Protein AF-A0AA35QR13-F1 (afdb_monomer)

Foldseek 3Di:
DVVVVVVVVVVVVVVCVVVVVVDDADPVQVVQVVLVHLQRDQDQDQDQWHWHQDPVRDIDIDGLDDPPDHVNVSSVVSVVCNVVVVD

Organism: NCBI:txid74358

Sequence (87 aa):
MLENVEKMKQDLLAKAEALGKELPLNTLDELIDHFGGPEHVAEMTGRKGRLVRRPDGSVVFESRAEQCLSIDHVNLKEKERFMNGDK

Secondary structure (DSSP, 8-state):
-HHHHHHHHHHHHHHHHHHHTTSPPPHHHHHHHHTTSGGGS---SS-SEEEEE-TTS-EEEEE-PPTT--HHHHHHHHHHHHHHT--

pLDDT: mean 92.03, std 6.42, range [67.5, 97.94]

Radius of gyration: 17.22 Å; Cα contacts (8 Å, |Δi|>4): 78; chains: 1; bounding box: 36×24×54 Å

InterPro domains:
  IPR026741 Protein strawberry notch [PTHR12706] (2-87)
  IPR026937 Strawberry notch, helicase C domain [PF13871] (26-87)

Solvent-accessible surface area (backbone atoms only — not comparable to full-atom values): 5192 Å² total; per-residue (Å²): 112,68,67,59,53,52,50,51,51,52,55,51,50,54,50,50,58,57,48,59,75,73,51,77,74,57,68,66,40,54,51,35,50,73,60,70,26,74,62,57,50,51,66,84,57,89,65,55,54,48,62,44,77,46,98,88,72,48,75,44,83,42,76,59,67,52,88,100,50,55,56,68,57,49,24,51,51,35,43,51,35,40,76,71,60,77,65

Mean predicted aligned error: 5.56 Å

Nearest PDB structures (foldseek):
  1nrl-assembly1_A  TM=3.573E-01  e=5.184E+00  Homo sapiens

Structure (mmCIF, N/CA/C/O backbone):
data_AF-A0AA35QR13-F1
#
_entry.id   AF-A0AA35QR13-F1
#
loop_
_atom_site.group_PDB
_atom_site.id
_atom_site.type_symbol
_atom_site.label_atom_id
_atom_site.label_alt_id
_atom_site.label_comp_id
_atom_site.label_asym_id
_atom_site.label_entity_id
_atom_site.label_seq_id
_atom_site.pdbx_PDB_ins_code
_atom_site.Cartn_x
_atom_site.Cartn_y
_atom_site.Cartn_z
_atom_site.occupancy
_atom_site.B_iso_or_equiv
_atom_site.auth_seq_id
_atom_site.auth_comp_id
_atom_site.auth_asym_id
_atom_site.auth_atom_id
_atom_site.pdbx_PDB_model_num
ATOM 1 N N . MET A 1 1 ? -9.962 2.930 37.301 1.00 67.62 1 MET A N 1
ATOM 2 C CA . MET A 1 1 ? -9.396 3.813 36.248 1.00 67.62 1 MET A CA 1
ATOM 3 C C . MET A 1 1 ? -9.042 3.033 34.986 1.00 67.62 1 MET A C 1
ATOM 5 O O . MET A 1 1 ? -9.538 3.410 33.936 1.00 67.62 1 MET A O 1
ATOM 9 N N . LEU A 1 2 ? -8.271 1.940 35.073 1.00 85.81 2 LEU A N 1
ATOM 10 C CA . LEU A 1 2 ? -7.908 1.099 33.916 1.00 85.81 2 LEU A CA 1
ATOM 11 C C . LEU A 1 2 ? -9.115 0.499 33.167 1.00 85.81 2 LEU A C 1
ATOM 13 O O . LEU A 1 2 ? -9.146 0.552 31.944 1.00 85.81 2 LEU A O 1
ATOM 17 N N . GLU A 1 3 ? -10.142 0.021 33.877 1.00 92.88 3 GLU A N 1
ATOM 18 C CA . GLU A 1 3 ? -11.359 -0.533 33.249 1.00 92.88 3 GLU A CA 1
ATOM 19 C C . GLU A 1 3 ? -12.111 0.483 32.379 1.00 92.88 3 GLU A C 1
ATOM 21 O O . GLU A 1 3 ? -12.581 0.147 31.296 1.00 92.88 3 GLU A O 1
ATOM 26 N N . ASN A 1 4 ? -12.182 1.745 32.814 1.00 94.50 4 ASN A N 1
ATOM 27 C CA . ASN A 1 4 ? -12.834 2.800 32.035 1.00 94.50 4 ASN A CA 1
ATOM 28 C C . ASN A 1 4 ? -12.057 3.107 30.750 1.00 94.50 4 ASN A C 1
ATOM 30 O O . ASN A 1 4 ? -12.670 3.330 29.711 1.00 94.50 4 ASN A O 1
ATOM 34 N N . VAL A 1 5 ? -10.721 3.091 30.812 1.00 96.12 5 VAL A N 1
ATOM 35 C CA . VAL A 1 5 ? -9.863 3.302 29.637 1.00 96.12 5 VAL A CA 1
ATOM 36 C C . VAL A 1 5 ? -10.025 2.155 28.643 1.00 96.12 5 VAL A C 1
ATOM 38 O O . VAL A 1 5 ? -10.199 2.409 27.452 1.00 96.12 5 VAL A O 1
ATOM 41 N N . GLU A 1 6 ? -10.036 0.906 29.117 1.00 97.00 6 GLU A N 1
ATOM 42 C CA . GLU A 1 6 ? -10.232 -0.247 28.234 1.00 97.00 6 GLU A CA 1
ATOM 43 C C . GLU A 1 6 ? -11.629 -0.224 27.603 1.00 97.00 6 GLU A C 1
ATOM 45 O O . GLU A 1 6 ? -11.753 -0.412 26.396 1.00 97.00 6 GLU A O 1
ATOM 50 N N . LYS A 1 7 ? -12.673 0.123 28.367 1.00 97.25 7 LYS A N 1
ATOM 51 C CA . LYS A 1 7 ? -14.027 0.288 27.821 1.00 97.25 7 LYS A CA 1
ATOM 52 C C . LYS A 1 7 ? -14.085 1.367 26.734 1.00 97.25 7 LYS A C 1
ATOM 54 O O . LYS A 1 7 ? -14.629 1.119 25.664 1.00 97.25 7 LYS A O 1
ATOM 59 N N . MET A 1 8 ? -13.488 2.538 26.970 1.00 97.31 8 MET A N 1
ATOM 60 C CA . MET A 1 8 ? -13.441 3.615 25.970 1.00 97.31 8 MET A CA 1
ATOM 61 C C . MET A 1 8 ? -12.701 3.191 24.699 1.00 97.31 8 MET A C 1
ATOM 63 O O . MET A 1 8 ? -13.143 3.512 23.598 1.00 97.31 8 MET A O 1
ATOM 67 N N . LYS A 1 9 ? -11.594 2.456 24.836 1.00 96.94 9 LYS A N 1
ATOM 68 C CA . LYS A 1 9 ? -10.862 1.896 23.697 1.00 96.94 9 LYS A CA 1
ATOM 69 C C . LYS A 1 9 ? -11.741 0.940 22.888 1.00 96.94 9 LYS A C 1
ATOM 71 O O . LYS A 1 9 ? -11.794 1.081 21.671 1.00 96.94 9 LYS A O 1
ATOM 76 N N . GLN A 1 10 ? -12.437 0.007 23.541 1.00 97.94 10 GLN A N 1
ATOM 77 C CA . GLN A 1 10 ? -13.325 -0.937 22.851 1.00 97.94 10 GLN A CA 1
ATOM 78 C C . GLN A 1 10 ? -14.477 -0.216 22.136 1.00 97.94 10 GLN A C 1
ATOM 80 O O . GLN A 1 10 ? -14.736 -0.494 20.967 1.00 97.94 10 GLN A O 1
ATOM 85 N N . ASP A 1 11 ? -15.099 0.776 22.780 1.00 97.81 11 ASP A N 1
ATOM 86 C CA . ASP A 1 11 ? -16.163 1.582 22.166 1.00 97.81 11 ASP A CA 1
ATOM 87 C C . ASP A 1 11 ? -15.663 2.361 20.936 1.00 97.81 11 ASP A C 1
ATOM 89 O O . ASP A 1 11 ? -16.370 2.463 19.932 1.00 97.81 11 ASP A O 1
ATOM 93 N N . LEU A 1 12 ? -14.447 2.918 20.989 1.00 97.31 12 LEU A N 1
ATOM 94 C CA . LEU A 1 12 ? -13.842 3.609 19.846 1.00 97.31 12 LEU A CA 1
ATOM 95 C C . LEU A 1 12 ? -13.531 2.647 18.696 1.00 97.31 12 LEU A C 1
ATOM 97 O O . LEU A 1 12 ? -13.811 2.982 17.547 1.00 97.31 12 LEU A O 1
ATOM 101 N N . LEU A 1 13 ? -12.996 1.459 18.993 1.00 96.50 13 LEU A N 1
ATOM 102 C CA . LEU A 1 13 ? -12.723 0.432 17.985 1.00 96.50 13 LEU A CA 1
ATOM 103 C C . LEU A 1 13 ? -14.013 -0.039 17.302 1.00 96.50 13 LEU A C 1
ATOM 105 O O . LEU A 1 13 ? -14.061 -0.084 16.076 1.00 96.50 13 LEU A O 1
ATOM 109 N N . ALA A 1 14 ? -15.078 -0.288 18.068 1.00 95.94 14 ALA A N 1
ATOM 110 C CA . ALA A 1 14 ? -16.375 -0.682 17.519 1.00 95.94 14 ALA A CA 1
ATOM 111 C C . ALA A 1 14 ? -16.977 0.403 16.608 1.00 95.94 14 ALA A C 1
ATOM 113 O O . ALA A 1 14 ? -17.492 0.106 15.529 1.00 95.94 14 ALA A O 1
ATOM 114 N N . LYS A 1 15 ? -16.877 1.680 17.005 1.00 94.94 15 LYS A N 1
ATOM 115 C CA . LYS A 1 15 ? -17.321 2.809 16.168 1.00 94.94 15 LYS A CA 1
ATOM 116 C C . LYS A 1 15 ? -16.491 2.943 14.894 1.00 94.94 15 LYS A C 1
ATOM 118 O O . LYS A 1 15 ? -17.060 3.216 13.842 1.00 94.94 15 LYS A O 1
ATOM 123 N N . ALA A 1 16 ? -15.175 2.750 14.979 1.00 90.81 16 ALA A N 1
ATOM 124 C CA . ALA A 1 16 ? -14.295 2.782 13.817 1.00 90.81 16 ALA A CA 1
ATOM 125 C C . ALA A 1 16 ? -14.616 1.647 12.831 1.00 90.81 16 ALA A C 1
ATOM 127 O O . ALA A 1 16 ? -14.670 1.891 11.630 1.00 90.81 16 ALA A O 1
ATOM 128 N N . GLU A 1 17 ? -14.888 0.435 13.322 1.00 87.19 17 GLU A N 1
ATOM 129 C CA . GLU A 1 17 ? -15.282 -0.704 12.486 1.00 87.19 17 GLU A CA 1
ATOM 130 C C . GLU A 1 17 ? -16.642 -0.486 11.810 1.00 87.19 17 GLU A C 1
ATOM 132 O O . GLU A 1 17 ? -16.804 -0.790 10.629 1.00 87.19 17 GLU A O 1
ATOM 137 N N . ALA A 1 18 ? -17.618 0.070 12.535 1.00 89.38 18 ALA A N 1
ATOM 138 C CA . ALA A 1 18 ? -18.918 0.413 11.967 1.00 89.38 18 ALA A CA 1
ATOM 139 C C . ALA A 1 18 ? -18.783 1.481 10.870 1.00 89.38 18 ALA A C 1
ATOM 141 O O . ALA A 1 18 ? -19.259 1.277 9.756 1.00 89.38 18 ALA A O 1
ATOM 142 N N . LEU A 1 19 ? -18.071 2.575 11.162 1.00 86.06 19 LEU A N 1
ATOM 143 C CA . LEU A 1 19 ? -17.853 3.668 10.217 1.00 86.06 19 LEU A CA 1
ATOM 144 C C . LEU A 1 19 ? -17.050 3.209 8.991 1.00 86.06 19 LEU A C 1
ATOM 146 O O . LEU A 1 19 ? -17.354 3.606 7.872 1.00 86.06 19 LEU A O 1
ATOM 150 N N . GLY A 1 20 ? -16.062 2.331 9.176 1.00 79.50 20 GLY A N 1
ATOM 151 C CA . GLY A 1 20 ? -15.236 1.795 8.093 1.00 79.50 20 GLY A CA 1
ATOM 152 C C . GLY A 1 20 ? -16.017 1.053 7.003 1.00 79.50 20 GLY A C 1
ATOM 153 O O . GLY A 1 20 ? -15.526 0.960 5.885 1.00 79.50 20 GLY A O 1
ATOM 154 N N . LYS A 1 21 ? -17.233 0.566 7.294 1.00 78.81 21 LYS A N 1
ATOM 155 C CA . LYS A 1 21 ? -18.125 -0.072 6.305 1.00 78.81 21 LYS A CA 1
ATOM 156 C C . LYS A 1 21 ? -18.857 0.936 5.416 1.00 78.81 21 LYS A C 1
ATOM 158 O O . LYS A 1 21 ? -19.305 0.570 4.335 1.00 78.81 21 LYS A O 1
ATOM 163 N N . GLU A 1 22 ? -19.004 2.171 5.887 1.00 78.69 22 GLU A N 1
ATOM 164 C CA . GLU A 1 22 ? -19.698 3.257 5.187 1.00 78.69 22 GLU A CA 1
ATOM 165 C C . GLU A 1 22 ? -18.726 4.227 4.510 1.00 78.69 22 GLU A C 1
ATOM 167 O O . GLU A 1 22 ? -19.110 4.957 3.596 1.00 78.69 22 GLU A O 1
ATOM 172 N N . LEU A 1 23 ? -17.466 4.253 4.955 1.00 72.56 23 LEU A N 1
ATOM 173 C CA . LEU A 1 23 ? -16.450 5.097 4.346 1.00 72.56 23 LEU A CA 1
ATOM 174 C C . LEU A 1 23 ? -16.081 4.562 2.957 1.00 72.56 23 LEU A C 1
ATOM 176 O O . LEU A 1 23 ? -15.806 3.368 2.814 1.00 72.56 23 LEU A O 1
ATOM 180 N N . PRO A 1 24 ? -16.032 5.438 1.937 1.00 67.50 24 PRO A N 1
ATOM 181 C CA . PRO A 1 24 ? -15.549 5.044 0.625 1.00 67.50 24 PRO A CA 1
ATOM 182 C C . PRO A 1 24 ? -14.102 4.565 0.740 1.00 67.50 24 PRO A C 1
ATOM 184 O O . PRO A 1 24 ? -13.331 5.061 1.574 1.00 67.50 24 PRO A O 1
ATOM 187 N N . LEU A 1 25 ? -13.727 3.604 -0.106 1.00 75.81 25 LEU A N 1
ATOM 188 C CA . LEU A 1 25 ? -12.338 3.180 -0.184 1.00 75.81 25 LEU A CA 1
ATOM 189 C C . LEU A 1 25 ? -11.479 4.383 -0.579 1.00 75.81 25 LEU A C 1
ATOM 191 O O . LEU A 1 25 ? -11.939 5.354 -1.186 1.00 75.81 25 LEU A O 1
ATOM 1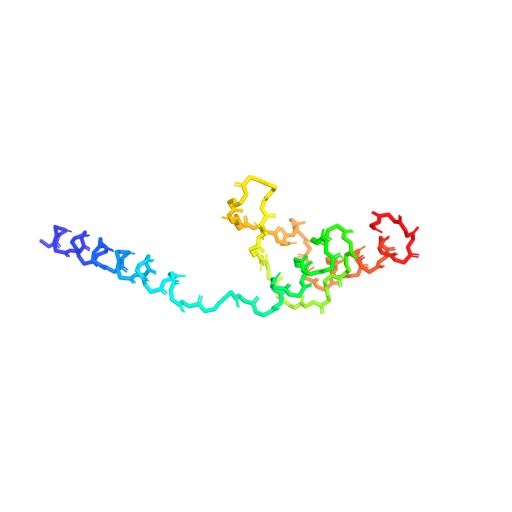95 N N . ASN A 1 26 ? -10.206 4.346 -0.192 1.00 85.88 26 ASN A N 1
ATOM 196 C CA . ASN A 1 26 ? -9.290 5.385 -0.626 1.00 85.88 26 ASN A CA 1
ATOM 197 C C . ASN A 1 26 ? -9.282 5.418 -2.162 1.00 85.88 26 ASN A C 1
ATOM 199 O O . ASN A 1 26 ? -9.069 4.388 -2.796 1.00 85.88 26 ASN A O 1
ATOM 203 N N . THR A 1 27 ? -9.483 6.594 -2.753 1.00 88.31 27 THR A N 1
ATOM 204 C CA . THR A 1 27 ? -9.633 6.739 -4.210 1.00 88.31 27 THR A CA 1
ATOM 205 C C . THR A 1 27 ? -8.438 6.199 -4.991 1.00 88.31 27 THR A C 1
ATOM 207 O O . THR A 1 27 ? -8.597 5.681 -6.090 1.00 88.31 27 THR A O 1
ATOM 210 N N . LEU A 1 28 ? -7.231 6.278 -4.427 1.00 93.81 28 LEU A N 1
ATOM 211 C CA . LEU A 1 28 ? -6.043 5.707 -5.054 1.00 93.81 28 LEU A CA 1
ATOM 212 C C . LEU A 1 28 ? -6.038 4.178 -4.983 1.00 93.81 28 LEU A C 1
ATOM 214 O O . LEU A 1 28 ? -5.593 3.549 -5.934 1.00 93.81 28 LEU A O 1
ATOM 218 N N . ASP A 1 29 ? -6.555 3.581 -3.908 1.00 92.50 29 ASP A N 1
ATOM 219 C CA . ASP A 1 29 ? -6.682 2.121 -3.803 1.00 92.50 29 ASP A CA 1
ATOM 220 C C . ASP A 1 29 ? -7.710 1.593 -4.810 1.00 92.50 29 ASP A C 1
ATOM 222 O O . ASP A 1 29 ? -7.454 0.590 -5.467 1.00 92.50 29 ASP A O 1
ATOM 226 N N . GLU A 1 30 ? -8.823 2.309 -5.005 1.00 91.56 30 GLU A N 1
ATOM 227 C CA . GLU A 1 30 ? -9.812 1.984 -6.043 1.00 91.56 30 GLU A CA 1
ATOM 228 C C . GLU A 1 30 ? -9.224 2.076 -7.457 1.00 91.56 30 GLU A C 1
ATOM 230 O O . GLU A 1 30 ? -9.454 1.194 -8.282 1.00 91.56 30 GLU A O 1
ATOM 235 N N . LEU A 1 31 ? -8.437 3.120 -7.744 1.00 94.12 31 LEU A N 1
ATOM 236 C CA . LEU A 1 31 ? -7.767 3.268 -9.039 1.00 94.12 31 LEU A CA 1
ATOM 237 C C . LEU A 1 31 ? -6.750 2.149 -9.279 1.00 94.12 31 LEU A C 1
ATOM 239 O O . LEU A 1 31 ? -6.720 1.575 -10.363 1.00 94.12 31 LEU A O 1
ATOM 243 N N . ILE A 1 32 ? -5.934 1.822 -8.274 1.00 94.69 32 ILE A N 1
ATOM 244 C CA . ILE A 1 32 ? -4.961 0.728 -8.358 1.00 94.69 32 ILE A CA 1
ATOM 245 C C . ILE A 1 32 ? -5.681 -0.604 -8.615 1.00 94.69 32 ILE A C 1
ATOM 247 O O . ILE A 1 32 ? -5.268 -1.345 -9.504 1.00 94.69 32 ILE A O 1
ATOM 251 N N . ASP A 1 33 ? -6.769 -0.894 -7.894 1.00 93.50 33 ASP A N 1
ATOM 252 C CA . ASP A 1 33 ? -7.594 -2.100 -8.089 1.00 93.50 33 ASP A CA 1
ATOM 253 C C . ASP A 1 33 ? -8.174 -2.160 -9.511 1.00 93.50 33 ASP A C 1
ATOM 255 O O . ASP A 1 33 ? -8.073 -3.185 -10.184 1.00 93.50 33 ASP A O 1
ATOM 259 N N . HIS A 1 34 ? -8.689 -1.035 -10.021 1.00 93.75 34 HIS A N 1
ATOM 260 C CA . HIS A 1 34 ? -9.230 -0.936 -11.379 1.00 93.75 34 HIS A CA 1
ATOM 261 C C . HIS A 1 34 ? -8.197 -1.264 -12.467 1.00 93.75 34 HIS A C 1
ATOM 263 O O . HIS A 1 34 ? -8.543 -1.877 -13.476 1.00 93.75 34 HIS A O 1
ATOM 269 N N . PHE A 1 35 ? -6.930 -0.899 -12.257 1.00 94.31 35 PHE A N 1
ATOM 270 C CA . PHE A 1 35 ? -5.836 -1.234 -13.171 1.00 94.31 35 PHE A CA 1
ATOM 271 C C . PHE A 1 35 ? -5.278 -2.654 -12.985 1.00 94.31 35 PHE A C 1
ATOM 273 O O . PHE A 1 35 ? -4.298 -3.008 -13.632 1.00 94.31 35 PHE A O 1
ATOM 280 N N . GLY A 1 36 ? -5.902 -3.491 -12.151 1.00 93.06 36 GLY A N 1
ATOM 281 C CA . GLY A 1 36 ? -5.487 -4.877 -11.921 1.00 93.06 36 GLY A CA 1
ATOM 282 C C . GLY A 1 36 ? -4.582 -5.060 -10.702 1.00 93.06 36 GLY A C 1
ATOM 283 O O . GLY A 1 36 ? -3.986 -6.122 -10.525 1.00 93.06 36 GLY A O 1
ATOM 284 N N . GLY A 1 37 ? -4.464 -4.048 -9.845 1.00 94.19 37 GLY A N 1
ATOM 285 C CA . GLY A 1 37 ? -3.690 -4.105 -8.612 1.00 94.19 37 GLY A CA 1
ATOM 286 C C . GLY A 1 37 ? -2.276 -3.526 -8.735 1.00 94.19 37 GLY A C 1
ATOM 287 O O . GLY A 1 37 ? -1.851 -3.083 -9.802 1.00 94.19 37 GLY A O 1
ATOM 288 N N . PRO A 1 38 ? -1.517 -3.521 -7.625 1.00 95.00 38 PRO A N 1
ATOM 289 C CA . PRO A 1 38 ? -0.241 -2.810 -7.525 1.00 95.00 38 PRO A CA 1
ATOM 290 C C . PRO A 1 38 ? 0.880 -3.386 -8.394 1.00 95.00 38 PRO A C 1
ATOM 292 O O . PRO A 1 38 ? 1.871 -2.693 -8.632 1.00 95.00 38 PRO A O 1
ATOM 295 N N . GLU A 1 39 ? 0.736 -4.623 -8.868 1.00 95.19 39 GLU A N 1
ATOM 296 C CA . GLU A 1 39 ? 1.682 -5.213 -9.812 1.00 95.19 39 GLU A CA 1
ATOM 297 C C . GLU A 1 39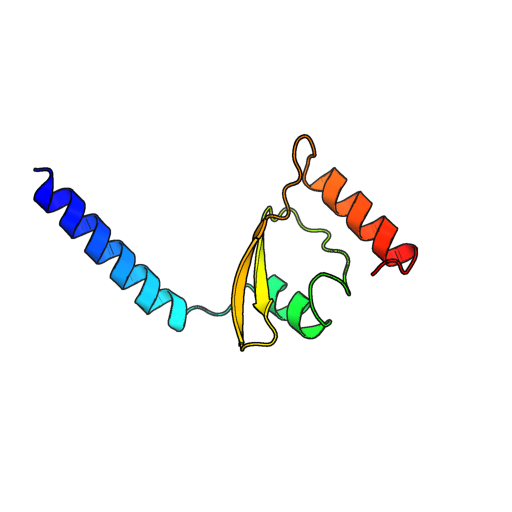 ? 1.544 -4.600 -11.204 1.00 95.19 39 GLU A C 1
ATOM 299 O O . GLU A 1 39 ? 2.539 -4.532 -11.888 1.00 95.19 39 GLU A O 1
ATOM 304 N N . HIS A 1 40 ? 0.395 -4.031 -11.577 1.00 95.94 40 HIS A N 1
ATOM 305 C CA . HIS A 1 40 ? 0.146 -3.521 -12.932 1.00 95.94 40 HIS A CA 1
ATOM 306 C C . HIS A 1 40 ? 0.292 -1.996 -13.060 1.00 95.94 40 HIS A C 1
ATOM 308 O O . HIS A 1 40 ? -0.060 -1.411 -14.083 1.00 95.94 40 HIS A O 1
ATOM 314 N N . VAL A 1 41 ? 0.764 -1.315 -12.011 1.00 96.19 41 VAL A N 1
ATOM 315 C CA . VAL A 1 41 ? 0.918 0.147 -11.984 1.00 96.19 41 VAL A CA 1
ATOM 316 C C . VAL A 1 41 ? 2.176 0.568 -11.233 1.00 96.19 41 VAL A C 1
ATOM 318 O O . VAL A 1 41 ? 2.651 -0.118 -10.327 1.00 96.19 41 VAL A O 1
ATOM 321 N N . ALA A 1 42 ? 2.705 1.743 -11.570 1.00 96.94 42 ALA A N 1
ATOM 322 C CA . ALA A 1 42 ? 3.697 2.432 -10.749 1.00 96.94 42 ALA A CA 1
ATOM 323 C C . ALA A 1 42 ? 3.005 3.459 -9.848 1.00 96.94 42 ALA A C 1
ATOM 325 O O . ALA A 1 42 ? 2.467 4.458 -10.334 1.00 96.94 42 ALA A O 1
ATOM 326 N N . GLU A 1 43 ? 3.031 3.250 -8.531 1.00 95.94 43 GLU A N 1
ATOM 327 C CA . GLU A 1 43 ? 2.475 4.227 -7.601 1.00 95.94 43 GLU A CA 1
ATOM 328 C C . GLU A 1 43 ? 3.489 5.352 -7.333 1.00 95.94 43 GLU A C 1
ATOM 330 O O . GLU A 1 43 ? 4.493 5.167 -6.652 1.00 95.94 43 GLU A O 1
ATOM 335 N N . MET A 1 44 ? 3.206 6.556 -7.839 1.00 96.50 44 MET A N 1
ATOM 336 C CA . MET A 1 44 ? 4.079 7.738 -7.723 1.00 96.50 44 MET A CA 1
ATOM 337 C C . MET A 1 44 ? 3.596 8.721 -6.647 1.00 96.50 44 MET A C 1
ATOM 339 O O . MET A 1 44 ? 3.615 9.937 -6.838 1.00 96.50 44 MET A O 1
ATOM 343 N N . THR A 1 45 ? 3.105 8.198 -5.520 1.00 95.00 45 THR A N 1
ATOM 344 C CA . THR A 1 45 ? 2.523 8.999 -4.429 1.00 95.00 45 THR A CA 1
ATOM 345 C C . THR A 1 45 ? 3.390 8.968 -3.168 1.00 95.00 45 THR A C 1
ATOM 347 O O . THR A 1 45 ? 4.249 8.102 -3.009 1.00 95.00 45 THR A O 1
ATOM 350 N N . GLY A 1 46 ? 3.145 9.889 -2.230 1.00 94.94 46 GLY A N 1
ATOM 351 C CA . GLY A 1 46 ? 3.813 9.917 -0.920 1.00 94.94 46 GLY A CA 1
ATOM 352 C C . GLY A 1 46 ? 3.248 8.943 0.127 1.00 94.94 46 GLY A C 1
ATOM 353 O O . GLY A 1 46 ? 3.624 9.021 1.299 1.00 94.94 46 GLY A O 1
ATOM 354 N N . ARG A 1 47 ? 2.310 8.059 -0.243 1.00 94.62 47 ARG A N 1
ATOM 355 C CA . ARG A 1 47 ? 1.663 7.124 0.692 1.00 94.62 47 ARG A CA 1
ATOM 356 C C . ARG A 1 47 ? 2.627 6.019 1.109 1.00 94.62 47 ARG A C 1
ATOM 358 O O . ARG A 1 47 ? 3.294 5.421 0.281 1.00 94.62 47 ARG A O 1
ATOM 365 N N . LYS A 1 48 ? 2.656 5.692 2.403 1.00 94.19 48 LYS A N 1
ATOM 366 C CA . LYS A 1 48 ? 3.494 4.603 2.945 1.00 94.19 48 LYS A CA 1
ATOM 367 C C . LYS A 1 48 ? 2.804 3.243 2.965 1.00 94.19 48 LYS A C 1
ATOM 369 O O . LYS A 1 48 ? 3.439 2.247 3.295 1.00 94.19 48 LYS A O 1
ATOM 374 N N . GLY A 1 49 ? 1.521 3.201 2.640 1.00 93.62 49 GLY A N 1
ATOM 375 C CA . GLY A 1 49 ? 0.741 1.979 2.582 1.00 93.62 49 GLY A CA 1
ATOM 376 C C . GLY A 1 49 ? -0.575 2.197 1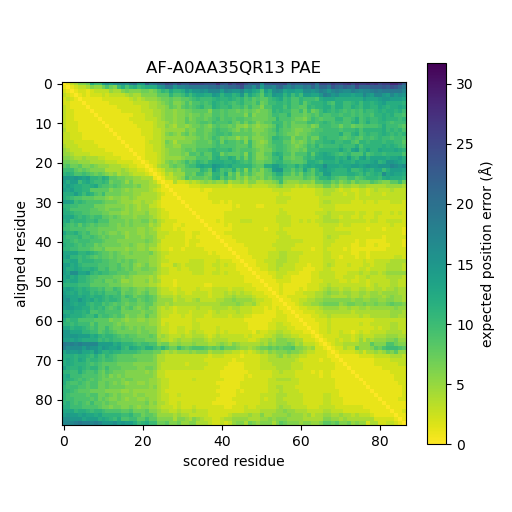.853 1.00 93.62 49 GLY A C 1
ATOM 377 O O . GLY A 1 49 ? -1.010 3.338 1.660 1.00 93.62 49 GLY A O 1
ATOM 378 N N . ARG A 1 50 ? -1.171 1.083 1.451 1.00 93.50 50 ARG A N 1
ATOM 379 C CA . ARG A 1 50 ? -2.390 0.998 0.643 1.00 93.50 50 ARG A CA 1
ATOM 380 C C . ARG A 1 50 ? -3.233 -0.185 1.100 1.00 93.50 50 ARG A C 1
ATOM 382 O O . ARG A 1 50 ? -2.709 -1.111 1.720 1.00 93.50 50 ARG A O 1
ATOM 389 N N . LEU A 1 51 ? -4.520 -0.162 0.790 1.00 91.75 51 LEU A N 1
ATOM 390 C CA . LEU A 1 51 ? -5.374 -1.337 0.901 1.00 91.75 51 LEU A CA 1
ATOM 391 C C . LEU A 1 51 ? -5.387 -2.076 -0.438 1.00 91.75 51 LEU A C 1
ATOM 393 O O . LEU A 1 51 ? -5.527 -1.458 -1.488 1.00 91.75 51 LEU A O 1
ATOM 397 N N . VAL A 1 52 ? -5.238 -3.398 -0.400 1.00 91.94 52 VAL A N 1
ATOM 398 C CA . VAL A 1 52 ? -5.256 -4.264 -1.582 1.00 91.94 52 VAL A CA 1
ATOM 399 C C . VAL A 1 52 ? -6.352 -5.302 -1.427 1.00 91.94 52 VAL A C 1
ATOM 401 O O . VAL A 1 52 ? -6.442 -5.977 -0.396 1.00 91.94 52 VAL A O 1
ATOM 404 N N . ARG A 1 53 ? -7.178 -5.436 -2.465 1.00 89.12 53 ARG A N 1
ATOM 405 C CA . ARG A 1 53 ? -8.186 -6.485 -2.558 1.00 89.12 53 ARG A CA 1
ATOM 406 C C . ARG A 1 53 ? -7.530 -7.783 -3.020 1.00 89.12 53 ARG A C 1
ATOM 408 O O . ARG A 1 53 ? -6.819 -7.823 -4.018 1.00 89.12 53 ARG A O 1
ATOM 415 N N . ARG A 1 54 ? -7.753 -8.856 -2.271 1.00 88.81 54 ARG A N 1
ATOM 416 C CA . ARG A 1 54 ? -7.297 -10.205 -2.609 1.00 88.81 54 ARG A CA 1
ATOM 417 C C . ARG A 1 54 ? -8.338 -10.910 -3.489 1.00 88.81 54 ARG A C 1
ATOM 419 O O . ARG A 1 54 ? -9.516 -10.551 -3.445 1.00 88.81 54 ARG A O 1
ATOM 426 N N . PRO A 1 55 ? -7.945 -11.954 -4.243 1.00 87.81 55 PRO A N 1
ATOM 427 C CA . PRO A 1 55 ? -8.879 -12.737 -5.058 1.00 87.81 55 PRO A CA 1
ATOM 428 C C . PRO A 1 55 ? -10.020 -13.396 -4.266 1.00 87.81 55 PRO A C 1
ATOM 430 O 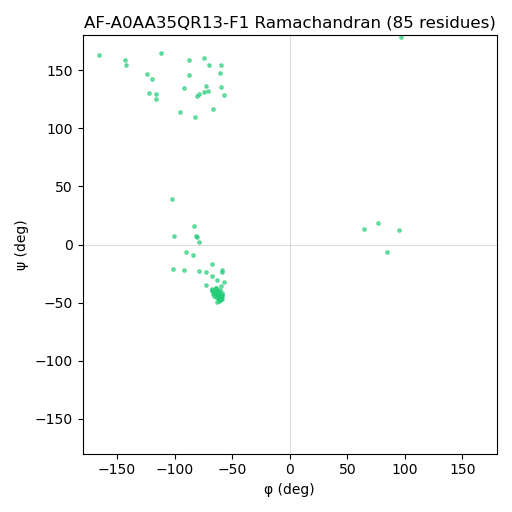O . PRO A 1 55 ? -11.072 -13.674 -4.831 1.00 87.81 55 PRO A O 1
ATOM 433 N N . ASP A 1 56 ? -9.833 -13.632 -2.964 1.00 89.62 56 ASP A N 1
ATOM 434 C CA . ASP A 1 56 ? -10.863 -14.160 -2.057 1.00 89.62 56 ASP A CA 1
ATOM 435 C C . ASP A 1 56 ? -11.883 -13.096 -1.593 1.00 89.62 56 ASP A C 1
ATOM 437 O O . ASP A 1 56 ? -12.777 -13.391 -0.802 1.00 89.62 56 ASP A O 1
ATOM 441 N N . GLY A 1 57 ? -11.757 -11.857 -2.083 1.00 82.25 57 GLY A N 1
ATOM 442 C CA . GLY A 1 57 ? -12.615 -10.725 -1.742 1.00 82.25 57 GLY A CA 1
ATOM 443 C C . GLY A 1 57 ? -12.207 -9.985 -0.467 1.00 82.25 57 GLY A C 1
ATOM 444 O O . GLY A 1 57 ? -12.774 -8.924 -0.188 1.00 82.25 57 GLY A O 1
ATOM 445 N N . SER A 1 58 ? -11.222 -10.488 0.285 1.00 84.56 58 SER A N 1
ATOM 446 C CA . SER A 1 58 ? -10.698 -9.803 1.466 1.00 84.56 58 SER A CA 1
ATOM 447 C C . SER A 1 58 ? -9.914 -8.546 1.082 1.00 84.56 58 SER A C 1
ATOM 449 O O . SER A 1 58 ? -9.378 -8.425 -0.021 1.00 84.56 58 SER A O 1
ATOM 451 N N . VAL A 1 59 ? -9.852 -7.584 2.001 1.00 86.12 59 VAL A N 1
ATOM 452 C CA . VAL A 1 59 ? -9.068 -6.355 1.843 1.00 86.12 59 VAL A CA 1
ATOM 453 C C . VAL A 1 59 ? -7.988 -6.349 2.911 1.00 86.12 59 VAL A C 1
ATOM 455 O O . VAL A 1 59 ? -8.286 -6.480 4.098 1.00 86.12 59 VAL A O 1
ATOM 458 N N . VAL A 1 60 ? -6.731 -6.201 2.496 1.00 90.38 60 VAL A N 1
ATOM 459 C CA . VAL A 1 60 ? -5.581 -6.208 3.404 1.00 90.38 60 VAL A CA 1
ATOM 460 C C . VAL A 1 60 ? -4.755 -4.944 3.257 1.00 90.38 60 VAL A C 1
ATOM 462 O O . VAL A 1 60 ? -4.619 -4.395 2.167 1.00 90.38 60 VAL A O 1
ATOM 465 N N . PHE A 1 61 ? -4.177 -4.489 4.363 1.00 92.00 61 PHE A N 1
ATOM 466 C CA . PHE A 1 61 ? -3.207 -3.403 4.341 1.00 92.00 61 PHE A CA 1
ATOM 467 C C . PHE A 1 61 ? -1.839 -3.917 3.888 1.00 92.00 61 PHE A C 1
ATOM 469 O O . PHE A 1 61 ? -1.316 -4.880 4.447 1.00 92.00 61 PHE A O 1
ATOM 476 N N . GLU A 1 62 ? -1.239 -3.236 2.916 1.00 94.12 62 GLU A N 1
ATOM 477 C CA . GLU A 1 62 ? 0.131 -3.467 2.470 1.00 94.12 62 GLU A CA 1
ATOM 4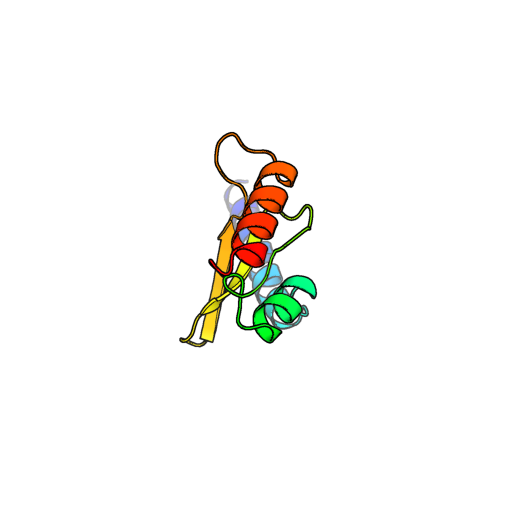78 C C . GLU A 1 62 ? 0.996 -2.236 2.738 1.00 94.12 62 GLU A C 1
ATOM 480 O O . GLU A 1 62 ? 0.661 -1.112 2.352 1.00 94.12 62 GLU A O 1
ATOM 485 N N . SER A 1 63 ? 2.145 -2.458 3.380 1.00 94.75 63 SER A N 1
ATOM 486 C CA . SER A 1 63 ? 3.179 -1.431 3.503 1.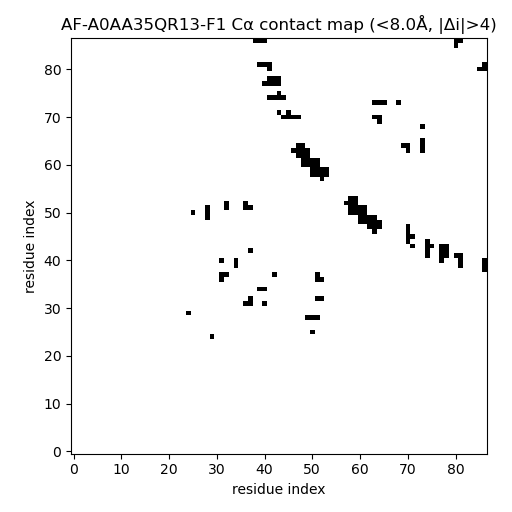00 94.75 63 SER A CA 1
ATOM 487 C C . SER A 1 63 ? 3.894 -1.256 2.168 1.00 94.75 63 SER A C 1
ATOM 489 O O . SER A 1 63 ? 4.367 -2.226 1.582 1.00 94.75 63 SER A O 1
ATOM 491 N N . ARG A 1 64 ? 4.033 -0.003 1.733 1.00 94.50 64 ARG A N 1
ATOM 492 C CA . ARG A 1 64 ? 4.915 0.407 0.629 1.00 94.50 64 ARG A CA 1
ATOM 493 C C . ARG A 1 64 ? 6.301 0.812 1.108 1.00 94.50 64 ARG A C 1
ATOM 495 O O . ARG A 1 64 ? 7.243 0.837 0.328 1.00 94.50 64 ARG A O 1
ATOM 502 N N . ALA A 1 65 ? 6.427 1.186 2.380 1.00 93.12 65 ALA A N 1
ATOM 503 C CA . ALA A 1 65 ? 7.704 1.607 2.930 1.00 93.12 65 ALA A CA 1
ATOM 504 C C . ALA A 1 65 ? 8.683 0.421 2.962 1.00 93.12 65 ALA A C 1
ATOM 506 O O . ALA A 1 65 ? 8.459 -0.554 3.682 1.00 93.12 65 ALA A O 1
ATOM 507 N N . GLU A 1 66 ? 9.770 0.532 2.202 1.00 90.94 66 GLU A N 1
ATOM 508 C CA . GLU A 1 66 ? 10.911 -0.381 2.258 1.00 90.94 66 GLU A CA 1
ATOM 509 C C . GLU A 1 66 ? 11.910 0.084 3.328 1.00 90.94 66 GLU A C 1
ATOM 511 O O . GLU A 1 66 ? 12.096 1.283 3.561 1.00 90.94 66 GLU A O 1
ATOM 516 N N . GLN A 1 67 ? 12.574 -0.867 3.990 1.00 89.69 67 GLN A N 1
ATOM 517 C CA . GLN A 1 67 ? 13.586 -0.535 4.992 1.00 89.69 67 GLN A CA 1
ATOM 518 C C . GLN A 1 67 ? 14.718 0.284 4.365 1.00 89.69 67 GLN A C 1
ATOM 520 O O . GLN A 1 67 ? 15.221 -0.040 3.291 1.00 89.69 67 GLN A O 1
ATOM 525 N N . CYS A 1 68 ? 15.124 1.339 5.073 1.00 91.38 68 CYS A N 1
ATOM 526 C CA . CYS A 1 68 ? 16.211 2.241 4.686 1.00 91.38 68 CYS A CA 1
ATOM 527 C C . CYS A 1 68 ? 15.981 3.053 3.398 1.00 91.38 68 CYS A C 1
ATOM 529 O O . CYS A 1 68 ? 16.929 3.665 2.910 1.00 91.38 68 CYS A O 1
ATOM 531 N N . LEU A 1 69 ? 14.754 3.116 2.868 1.00 92.69 69 LEU A N 1
ATOM 532 C CA . LEU A 1 69 ? 14.434 3.909 1.679 1.00 92.69 69 LEU A CA 1
ATOM 533 C C . LEU A 1 69 ? 13.383 4.980 1.973 1.00 92.69 69 LEU A C 1
ATOM 535 O O . LEU A 1 69 ? 12.434 4.770 2.729 1.00 92.69 69 LEU A O 1
ATOM 539 N N . SER A 1 70 ? 13.550 6.152 1.353 1.00 96.12 70 SER A N 1
ATOM 540 C CA . SER A 1 70 ? 12.481 7.152 1.309 1.00 96.12 70 SER A CA 1
ATOM 541 C C . SER A 1 70 ? 11.400 6.719 0.320 1.00 96.12 70 SER A C 1
ATOM 543 O O . SER A 1 70 ? 11.653 5.919 -0.583 1.00 96.12 70 SER A O 1
ATOM 545 N N . ILE A 1 71 ? 10.197 7.281 0.453 1.00 96.25 71 ILE A N 1
ATOM 546 C CA . ILE A 1 71 ? 9.111 6.953 -0.474 1.00 96.25 71 ILE A CA 1
ATOM 547 C C . ILE A 1 71 ? 9.433 7.379 -1.912 1.00 96.25 71 ILE A C 1
ATOM 549 O O . ILE A 1 71 ? 9.061 6.682 -2.844 1.00 96.25 71 ILE A O 1
ATOM 553 N N . ASP A 1 72 ? 10.217 8.442 -2.102 1.00 96.62 72 ASP A N 1
ATOM 554 C CA . ASP A 1 72 ? 10.669 8.863 -3.433 1.00 96.62 72 ASP A CA 1
ATOM 555 C C . ASP A 1 72 ? 11.569 7.810 -4.095 1.00 96.62 72 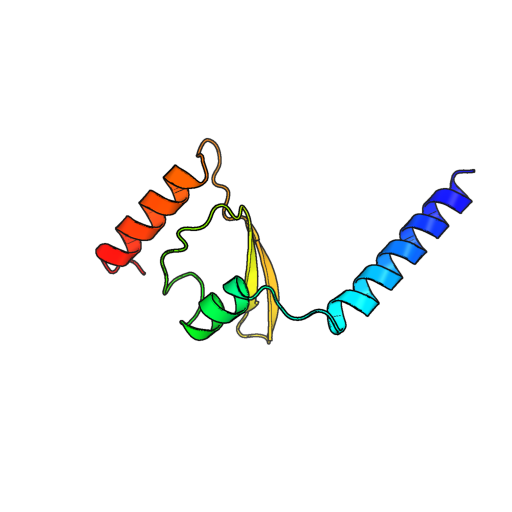ASP A C 1
ATOM 557 O O . ASP A 1 72 ? 11.451 7.563 -5.294 1.00 96.62 72 ASP A O 1
ATOM 561 N N . HIS A 1 73 ? 12.427 7.138 -3.316 1.00 97.25 73 HIS A N 1
ATOM 562 C CA . HIS A 1 73 ? 13.227 6.020 -3.824 1.00 97.25 73 HIS A CA 1
ATOM 563 C C . HIS A 1 73 ? 12.351 4.814 -4.183 1.00 97.25 73 HIS A C 1
ATOM 565 O O . HIS A 1 73 ? 12.600 4.169 -5.199 1.00 97.25 73 HIS A O 1
ATOM 571 N N . VAL A 1 74 ? 11.318 4.519 -3.384 1.00 96.75 74 VAL A N 1
ATOM 572 C CA . VAL A 1 74 ? 10.338 3.463 -3.702 1.00 96.75 74 VAL A CA 1
ATOM 573 C C . VAL A 1 74 ? 9.600 3.800 -5.001 1.00 96.75 74 VAL A C 1
ATOM 575 O O . VAL A 1 74 ? 9.527 2.964 -5.896 1.00 96.75 74 VAL A O 1
ATOM 578 N N . ASN A 1 75 ? 9.144 5.044 -5.158 1.00 97.25 75 ASN A N 1
ATOM 579 C CA . ASN A 1 75 ? 8.470 5.518 -6.366 1.00 97.25 75 ASN A CA 1
ATOM 580 C C . ASN A 1 75 ? 9.365 5.369 -7.606 1.00 97.25 75 ASN A C 1
ATOM 582 O O . ASN A 1 75 ? 8.912 4.892 -8.644 1.00 97.25 75 ASN A O 1
ATOM 586 N N . LEU A 1 76 ? 10.651 5.726 -7.501 1.00 97.44 76 LEU A N 1
ATOM 587 C CA . LEU A 1 76 ? 11.593 5.565 -8.608 1.00 97.44 76 LEU A CA 1
ATOM 588 C C . LEU A 1 76 ? 11.740 4.092 -9.020 1.00 97.44 76 LEU A C 1
ATOM 590 O O . LEU A 1 76 ? 11.644 3.797 -10.210 1.00 97.44 76 LEU A O 1
ATOM 594 N N . LYS A 1 77 ? 11.887 3.177 -8.051 1.00 95.50 77 LYS A N 1
ATOM 595 C CA . LYS A 1 77 ? 11.941 1.730 -8.313 1.00 95.50 77 LYS A CA 1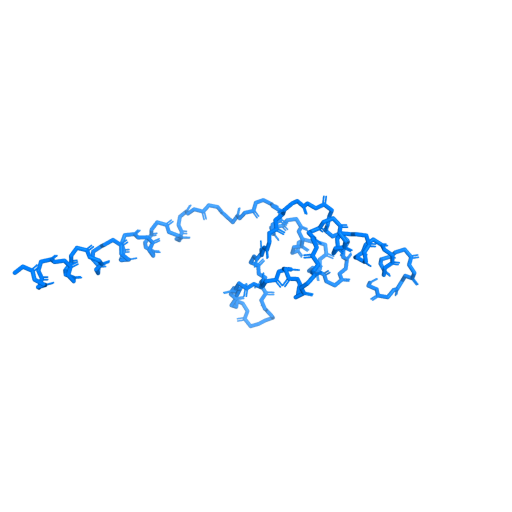
ATOM 596 C C . LYS A 1 77 ? 10.661 1.210 -8.968 1.00 95.50 77 LYS A C 1
ATOM 598 O O . LYS A 1 77 ? 10.733 0.427 -9.910 1.00 95.50 77 LYS A O 1
ATOM 603 N N . GLU A 1 78 ? 9.492 1.618 -8.475 1.00 96.12 78 GLU A N 1
ATOM 604 C CA . GLU A 1 78 ? 8.207 1.215 -9.056 1.00 96.12 78 GLU A CA 1
ATOM 605 C C . GLU A 1 78 ? 8.070 1.695 -10.504 1.00 96.12 78 GLU A C 1
ATOM 607 O O . GLU A 1 78 ? 7.686 0.913 -11.374 1.00 96.12 78 GLU A O 1
ATOM 612 N N . LYS A 1 79 ? 8.447 2.952 -10.773 1.00 97.38 79 LY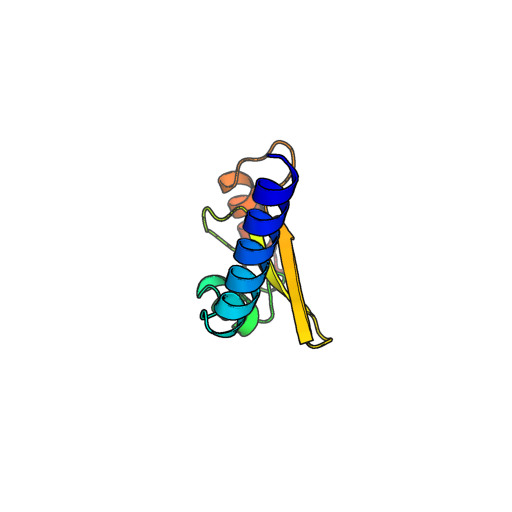S A N 1
ATOM 613 C CA . LYS A 1 79 ? 8.479 3.516 -12.125 1.00 97.38 79 LYS A CA 1
ATOM 614 C C . LYS A 1 79 ? 9.409 2.724 -13.040 1.00 97.38 79 LYS A C 1
ATOM 616 O O . LYS A 1 79 ? 9.037 2.438 -14.170 1.00 97.38 79 LYS A O 1
ATOM 621 N N . GLU A 1 80 ? 10.617 2.399 -12.584 1.00 97.81 80 GLU A N 1
ATOM 622 C CA . GLU A 1 80 ? 11.592 1.635 -13.372 1.00 97.81 80 GLU A CA 1
ATOM 623 C C . GLU A 1 80 ? 11.069 0.243 -13.730 1.00 97.81 80 GLU A C 1
ATOM 625 O O . GLU A 1 80 ? 11.083 -0.111 -14.905 1.00 97.81 80 GLU A O 1
ATOM 630 N N . ARG A 1 81 ? 10.530 -0.506 -12.759 1.00 96.88 81 ARG A N 1
ATOM 631 C CA . ARG A 1 81 ? 9.938 -1.832 -13.013 1.00 96.88 81 ARG A CA 1
ATOM 632 C C . ARG A 1 81 ? 8.799 -1.767 -14.024 1.00 96.88 81 ARG A C 1
ATOM 634 O O . ARG A 1 81 ? 8.766 -2.561 -14.955 1.00 96.88 81 ARG A O 1
ATOM 641 N N . PHE A 1 82 ? 7.914 -0.783 -13.881 1.00 97.19 82 PHE A N 1
ATOM 642 C CA . PHE A 1 82 ? 6.817 -0.573 -14.822 1.00 97.19 82 PHE A CA 1
ATOM 643 C C . PHE A 1 82 ? 7.314 -0.255 -16.237 1.00 97.19 82 PHE A C 1
ATOM 645 O O . PHE A 1 82 ? 6.862 -0.856 -17.205 1.00 97.19 82 PHE A O 1
ATOM 652 N N . MET A 1 83 ? 8.290 0.645 -16.372 1.00 97.50 83 MET A N 1
ATOM 653 C CA . MET A 1 83 ? 8.852 1.007 -17.681 1.00 97.50 83 MET A CA 1
ATOM 654 C C . MET A 1 83 ? 9.629 -0.141 -18.337 1.00 97.50 83 MET A C 1
ATOM 656 O O . MET A 1 83 ? 9.711 -0.193 -19.562 1.00 97.50 83 MET A O 1
ATOM 660 N N . ASN A 1 84 ? 10.177 -1.056 -17.537 1.00 97.19 84 ASN A N 1
ATOM 661 C CA . ASN A 1 84 ? 10.877 -2.245 -18.018 1.00 97.19 84 ASN A CA 1
ATOM 662 C C . ASN A 1 84 ? 9.936 -3.421 -18.342 1.00 97.19 84 ASN A C 1
ATOM 664 O O . ASN A 1 84 ? 10.394 -4.402 -18.923 1.00 97.19 84 ASN A O 1
ATOM 668 N N . GLY A 1 85 ? 8.644 -3.332 -18.001 1.00 94.44 85 GLY A N 1
ATOM 669 C CA . GLY A 1 85 ? 7.683 -4.428 -18.168 1.00 94.44 85 GLY A CA 1
ATOM 670 C C . GLY A 1 85 ? 7.798 -5.534 -17.112 1.00 94.44 85 GLY A C 1
ATOM 671 O O . GLY A 1 85 ? 7.295 -6.632 -17.326 1.00 94.44 85 GLY A O 1
ATOM 672 N N . ASP A 1 86 ? 8.443 -5.254 -15.975 1.00 93.88 86 ASP A N 1
ATOM 673 C CA . ASP A 1 86 ? 8.533 -6.155 -14.812 1.00 93.88 86 ASP A CA 1
ATOM 674 C C . ASP A 1 86 ? 7.285 -6.059 -13.900 1.00 93.88 86 ASP A C 1
ATOM 676 O O . ASP A 1 86 ? 7.330 -6.438 -12.726 1.00 93.88 86 ASP A O 1
ATOM 680 N N . LYS A 1 87 ? 6.207 -5.472 -14.426 1.00 90.12 87 LYS A N 1
ATOM 681 C CA . LYS A 1 87 ? 4.931 -5.131 -13.796 1.00 90.12 87 LYS A CA 1
ATOM 682 C C . LYS A 1 87 ? 3.829 -5.187 -14.859 1.00 90.12 87 LYS A C 1
ATOM 684 O O . LYS A 1 87 ? 4.108 -4.694 -15.976 1.00 90.12 87 LYS A O 1
#